Protein AF-A0A8T9B1Y1-F1 (afdb_monomer)

pLDDT: mean 93.99, std 5.54, range [53.16, 98.06]

Organism: NCBI:txid1316785

Secondary structure (DSSP, 8-state):
-HHHHHHHHHHHHHHHHHHHHHHTTHHHHHHHHHTTT-HHHHT-HHHHHHHHHHHHHHHHHHHHHHHHHHHHHHHHTT--EEEEEES-TTTTTGGGS-TTTEEEEEEE---GGGHHHHHHHHHHTT-TTT-

Structure (mmCIF, N/CA/C/O backbone):
data_AF-A0A8T9B1Y1-F1
#
_entry.id   AF-A0A8T9B1Y1-F1
#
loop_
_atom_site.group_PDB
_atom_site.id
_atom_site.type_symbol
_atom_site.label_atom_id
_atom_site.label_alt_id
_atom_site.label_comp_id
_atom_site.label_asym_id
_atom_site.label_entity_id
_atom_site.label_seq_id
_atom_site.pdbx_PDB_ins_code
_atom_site.Cartn_x
_atom_site.Cartn_y
_atom_site.Cartn_z
_atom_site.occupancy
_atom_site.B_iso_or_equiv
_atom_site.auth_seq_id
_atom_site.auth_comp_id
_atom_site.auth_asym_id
_atom_site.auth_atom_id
_atom_site.pdbx_PDB_model_num
ATOM 1 N N . MET A 1 1 ? 9.136 -27.706 -24.017 1.00 53.16 1 MET A N 1
ATOM 2 C CA . MET A 1 1 ? 10.417 -27.295 -23.388 1.00 53.16 1 MET A CA 1
ATOM 3 C C . MET A 1 1 ? 10.540 -25.773 -23.316 1.00 53.16 1 MET A C 1
ATOM 5 O O . MET A 1 1 ? 10.769 -25.271 -22.226 1.00 53.16 1 MET A O 1
ATOM 9 N N . PHE A 1 2 ? 10.294 -25.047 -24.416 1.00 62.12 2 PHE A N 1
ATOM 10 C CA . PHE A 1 2 ? 10.312 -23.574 -24.449 1.00 62.12 2 PHE A CA 1
ATOM 11 C C . PHE A 1 2 ? 9.334 -22.890 -23.476 1.00 62.12 2 PHE A C 1
ATOM 13 O O . PHE A 1 2 ? 9.712 -21.897 -22.861 1.00 62.12 2 PHE A O 1
ATOM 20 N N . ASP A 1 3 ? 8.137 -23.446 -23.256 1.00 78.44 3 ASP A N 1
ATOM 21 C CA . ASP A 1 3 ? 7.158 -22.855 -22.327 1.00 78.44 3 ASP A CA 1
ATOM 22 C C . ASP A 1 3 ? 7.636 -22.845 -20.876 1.00 78.44 3 ASP A C 1
ATOM 24 O O . ASP A 1 3 ? 7.504 -21.839 -20.192 1.00 78.44 3 ASP A O 1
ATOM 28 N N . LYS A 1 4 ? 8.284 -23.926 -20.424 1.00 86.00 4 LYS A N 1
ATOM 29 C CA . LYS A 1 4 ? 8.824 -24.013 -19.060 1.00 86.00 4 LYS A CA 1
ATOM 30 C C . LYS A 1 4 ? 9.990 -23.045 -18.857 1.00 86.00 4 LYS A C 1
ATOM 32 O O . LYS A 1 4 ? 10.096 -22.418 -17.812 1.00 86.00 4 LYS A O 1
ATOM 37 N N . THR A 1 5 ? 10.858 -22.897 -19.857 1.00 87.69 5 THR A N 1
ATOM 38 C CA . THR A 1 5 ? 11.955 -21.921 -19.805 1.00 87.69 5 THR A CA 1
ATOM 39 C C . THR A 1 5 ? 11.419 -20.490 -19.788 1.00 87.69 5 THR A C 1
ATOM 41 O O . THR A 1 5 ? 11.899 -19.675 -19.007 1.00 87.69 5 THR A O 1
ATOM 44 N N . ARG A 1 6 ? 10.399 -20.182 -20.599 1.00 87.19 6 ARG A N 1
ATOM 45 C CA . ARG A 1 6 ? 9.741 -18.868 -20.616 1.00 87.19 6 ARG A CA 1
ATOM 46 C C . ARG A 1 6 ? 9.047 -18.557 -19.292 1.00 87.19 6 ARG A C 1
ATOM 48 O O . ARG A 1 6 ? 9.151 -17.431 -18.815 1.00 87.19 6 ARG A O 1
ATOM 55 N N . ASP A 1 7 ? 8.378 -19.539 -18.704 1.00 90.38 7 ASP A N 1
ATOM 56 C CA . ASP A 1 7 ? 7.715 -19.427 -17.406 1.00 90.38 7 ASP A CA 1
ATOM 57 C C . ASP A 1 7 ? 8.724 -19.113 -16.289 1.00 90.38 7 ASP A C 1
ATOM 59 O O . ASP A 1 7 ? 8.606 -18.098 -15.602 1.00 90.38 7 ASP A O 1
ATOM 63 N N . ILE A 1 8 ? 9.813 -19.889 -16.214 1.00 89.62 8 ILE A N 1
ATOM 64 C CA . ILE A 1 8 ? 10.918 -19.649 -15.272 1.00 89.62 8 ILE A CA 1
ATOM 65 C C . ILE A 1 8 ? 11.507 -18.247 -15.460 1.00 89.62 8 ILE A C 1
ATOM 67 O O . ILE A 1 8 ? 11.657 -17.505 -14.491 1.00 89.62 8 ILE A O 1
ATOM 71 N N . LEU A 1 9 ? 11.825 -17.856 -16.698 1.00 92.56 9 LEU A N 1
ATOM 72 C CA . LEU A 1 9 ? 12.374 -16.527 -16.978 1.00 92.56 9 LEU A CA 1
ATOM 73 C C . LEU A 1 9 ? 11.399 -15.415 -16.578 1.00 92.56 9 LEU A C 1
ATOM 75 O O . LEU A 1 9 ? 11.825 -14.416 -16.009 1.00 92.56 9 LEU A O 1
ATOM 79 N N . THR A 1 10 ? 10.099 -15.596 -16.814 1.00 90.69 10 THR A N 1
ATOM 80 C CA . THR A 1 10 ? 9.068 -14.622 -16.422 1.00 90.69 10 THR A CA 1
ATOM 81 C C . THR A 1 10 ? 9.049 -14.433 -14.907 1.00 90.69 10 THR A C 1
ATOM 83 O O . THR A 1 10 ? 9.136 -13.302 -14.427 1.00 90.69 10 THR A O 1
ATOM 86 N N . HIS A 1 11 ? 9.032 -15.530 -14.150 1.00 91.12 11 HIS A N 1
ATOM 87 C CA . HIS A 1 11 ? 9.006 -15.497 -12.689 1.00 91.12 11 HIS A CA 1
ATOM 88 C C . HIS A 1 11 ? 10.306 -14.991 -12.048 1.00 91.12 11 HIS A C 1
ATOM 90 O O . HIS A 1 11 ? 10.269 -14.491 -10.925 1.00 91.12 11 HIS A O 1
ATOM 96 N N . LEU A 1 12 ? 11.438 -15.058 -12.754 1.00 92.19 12 LEU A N 1
ATOM 97 C CA . LEU A 1 12 ? 12.705 -14.471 -12.307 1.00 92.19 12 LEU A CA 1
ATOM 98 C C . LEU A 1 12 ? 12.825 -12.982 -12.660 1.00 92.19 12 LEU A C 1
ATOM 100 O O . LEU A 1 12 ? 13.304 -12.191 -11.850 1.00 92.19 12 LEU A O 1
ATOM 104 N N . ILE A 1 13 ? 12.391 -12.583 -13.858 1.00 94.00 13 ILE A N 1
ATOM 105 C CA . ILE A 1 13 ? 12.561 -11.215 -14.366 1.00 94.00 13 ILE A CA 1
ATOM 106 C C . ILE A 1 13 ? 11.513 -10.266 -13.776 1.00 94.00 13 ILE A C 1
ATOM 108 O O . ILE A 1 13 ? 11.839 -9.127 -13.440 1.00 94.00 13 ILE A O 1
ATOM 112 N N . GLN A 1 14 ? 10.262 -10.707 -13.620 1.00 92.06 14 GLN A N 1
ATOM 113 C CA . GLN A 1 14 ? 9.172 -9.838 -13.171 1.00 92.06 14 GLN A CA 1
ATOM 114 C C . GLN A 1 14 ? 9.427 -9.194 -11.793 1.00 92.06 14 GLN A C 1
ATOM 116 O O . GLN A 1 14 ? 9.226 -7.981 -11.685 1.00 92.06 14 GLN A O 1
ATOM 121 N N . PRO A 1 15 ? 9.917 -9.911 -10.760 1.00 94.06 15 PRO A N 1
ATOM 122 C CA . PRO A 1 15 ? 10.271 -9.283 -9.487 1.00 94.06 15 PRO A CA 1
ATOM 123 C C . PRO A 1 15 ? 11.369 -8.225 -9.636 1.00 94.06 15 PRO A C 1
ATOM 125 O O . PRO A 1 15 ? 11.274 -7.157 -9.040 1.00 94.06 15 PRO A O 1
ATOM 128 N N . ILE A 1 16 ? 12.380 -8.478 -10.473 1.00 94.75 16 ILE A N 1
ATOM 129 C CA . ILE A 1 16 ? 13.482 -7.532 -10.712 1.00 94.75 16 ILE A CA 1
ATOM 130 C C . ILE A 1 16 ? 12.953 -6.255 -11.370 1.00 94.75 16 ILE A C 1
ATOM 132 O O . ILE A 1 16 ? 13.263 -5.152 -10.919 1.00 94.75 16 ILE A O 1
ATOM 136 N N . LEU A 1 17 ? 12.108 -6.392 -12.395 1.00 94.50 17 LEU A N 1
ATOM 137 C CA . LEU A 1 17 ? 11.465 -5.252 -13.050 1.00 94.50 17 LEU A CA 1
ATOM 138 C C . LEU A 1 17 ? 10.574 -4.468 -12.084 1.00 94.50 17 LEU A C 1
ATOM 140 O O . LEU A 1 17 ? 10.558 -3.241 -12.129 1.00 94.50 17 LEU A O 1
ATOM 144 N N . PHE A 1 18 ? 9.867 -5.156 -11.187 1.00 94.25 18 PHE A N 1
ATOM 145 C CA . PHE A 1 18 ? 9.038 -4.514 -10.173 1.00 94.25 18 PHE A CA 1
ATOM 146 C C . PHE A 1 18 ? 9.872 -3.699 -9.175 1.00 94.25 18 PHE A C 1
ATOM 148 O O . PHE A 1 18 ? 9.531 -2.555 -8.881 1.00 94.25 18 PHE A O 1
ATOM 155 N N . ILE A 1 19 ? 11.002 -4.242 -8.710 1.00 95.06 19 ILE A N 1
ATOM 156 C CA . ILE A 1 19 ? 11.938 -3.506 -7.848 1.00 95.06 19 ILE A CA 1
ATOM 157 C C . ILE A 1 19 ? 12.536 -2.305 -8.585 1.00 95.06 19 ILE A C 1
ATOM 159 O O . ILE A 1 19 ? 12.622 -1.226 -8.002 1.00 95.06 19 ILE A O 1
ATOM 163 N N . TYR A 1 20 ? 12.895 -2.450 -9.864 1.00 96.12 20 TYR A N 1
ATOM 164 C CA . TYR A 1 20 ? 13.379 -1.329 -10.673 1.00 96.12 20 TYR A CA 1
ATOM 165 C C . TYR A 1 20 ? 12.316 -0.232 -10.825 1.00 96.12 20 TYR A C 1
ATOM 167 O O . TYR A 1 20 ? 12.613 0.949 -10.651 1.00 96.12 20 TYR A O 1
ATOM 175 N N . LEU A 1 21 ? 11.063 -0.618 -11.081 1.00 95.38 21 LEU A N 1
ATOM 176 C CA . LEU A 1 21 ? 9.940 0.311 -11.163 1.00 95.38 21 LEU A CA 1
ATOM 177 C C . LEU A 1 21 ? 9.694 1.029 -9.832 1.00 95.38 21 LEU A C 1
ATOM 179 O O . LEU A 1 21 ? 9.436 2.225 -9.830 1.00 95.38 21 LEU A O 1
ATOM 183 N N . ALA A 1 22 ? 9.792 0.342 -8.694 1.00 96.81 22 ALA A N 1
ATOM 184 C CA . ALA A 1 22 ? 9.717 1.007 -7.398 1.00 96.81 22 ALA A CA 1
ATOM 185 C C . ALA A 1 22 ? 10.894 1.984 -7.219 1.00 96.81 22 ALA A C 1
ATOM 187 O O . ALA A 1 22 ? 10.699 3.142 -6.841 1.00 96.81 22 ALA A O 1
ATOM 188 N N . ALA A 1 23 ? 12.118 1.550 -7.540 1.00 97.19 23 ALA A N 1
ATOM 189 C CA . ALA A 1 23 ? 13.335 2.350 -7.407 1.00 97.19 23 ALA A CA 1
ATOM 190 C C . ALA A 1 23 ? 13.327 3.605 -8.293 1.00 97.19 23 ALA A C 1
ATOM 192 O O . ALA A 1 23 ? 13.866 4.636 -7.889 1.00 97.19 23 ALA A O 1
ATOM 193 N N . SER A 1 24 ? 12.651 3.583 -9.447 1.00 96.81 24 SER A N 1
ATOM 194 C CA . SER A 1 24 ? 12.535 4.759 -10.319 1.00 96.81 24 SER A CA 1
ATOM 195 C C . SER A 1 24 ? 11.796 5.937 -9.667 1.00 96.81 24 SER A C 1
ATOM 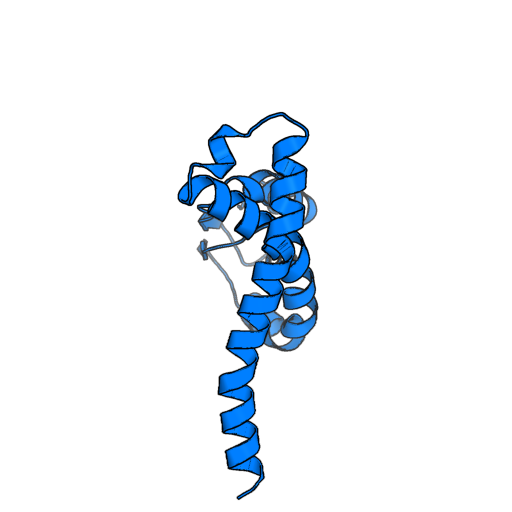197 O O . SER A 1 24 ? 11.865 7.053 -10.178 1.00 96.81 24 SER A O 1
ATOM 199 N N . TYR A 1 25 ? 11.115 5.732 -8.532 1.00 97.12 25 TYR A N 1
ATOM 200 C CA . TYR A 1 25 ? 10.470 6.804 -7.765 1.00 97.12 25 TYR A CA 1
ATOM 201 C C . TYR A 1 25 ? 11.418 7.516 -6.790 1.00 97.12 25 TYR A C 1
ATOM 203 O O . TYR A 1 25 ? 11.091 8.629 -6.369 1.00 97.12 25 TYR A O 1
ATOM 211 N N . ILE A 1 26 ? 12.596 6.953 -6.486 1.00 96.69 26 ILE A N 1
ATOM 212 C CA . ILE A 1 26 ? 13.596 7.541 -5.573 1.00 96.69 26 ILE A CA 1
ATOM 213 C C . ILE A 1 26 ? 13.949 8.991 -5.954 1.00 96.69 26 ILE A C 1
ATOM 215 O O . ILE A 1 26 ? 13.845 9.852 -5.077 1.00 96.69 26 ILE A O 1
ATOM 219 N N . PRO A 1 27 ? 14.282 9.330 -7.221 1.00 95.62 27 PRO A N 1
ATOM 220 C CA . PRO A 1 27 ? 14.620 10.709 -7.584 1.00 95.62 27 PRO A CA 1
ATOM 221 C C . PRO A 1 27 ? 13.477 11.689 -7.306 1.00 95.62 27 PRO A C 1
ATOM 223 O O . PRO A 1 27 ? 13.692 12.772 -6.768 1.00 95.62 27 PRO A O 1
ATOM 226 N N . SER A 1 28 ? 12.240 11.291 -7.616 1.00 94.38 28 SER A N 1
ATOM 227 C CA . SER A 1 28 ? 11.065 12.133 -7.378 1.00 94.38 28 SER A CA 1
ATOM 228 C C . SER A 1 28 ? 10.765 12.325 -5.886 1.00 94.38 28 SER A C 1
ATOM 230 O O . SER A 1 28 ? 10.309 13.398 -5.494 1.00 94.38 28 SER A O 1
ATOM 232 N N . THR A 1 29 ? 11.058 11.323 -5.051 1.00 95.12 29 THR A N 1
ATOM 233 C CA . THR A 1 29 ? 10.982 11.436 -3.588 1.00 95.12 29 THR A CA 1
ATOM 234 C C . THR A 1 29 ? 12.043 12.395 -3.057 1.00 95.12 29 THR A C 1
ATOM 236 O O . THR A 1 29 ? 11.732 13.235 -2.221 1.00 95.12 29 THR A O 1
ATOM 239 N N . ILE A 1 30 ? 13.276 12.329 -3.571 1.00 94.75 30 ILE A N 1
ATOM 240 C CA . ILE A 1 30 ? 14.339 13.269 -3.191 1.00 94.75 30 ILE A CA 1
ATOM 241 C C . ILE A 1 30 ? 13.907 14.703 -3.518 1.00 94.75 30 ILE A C 1
ATOM 243 O O . ILE A 1 30 ? 13.931 15.551 -2.634 1.00 94.75 30 ILE A O 1
ATOM 247 N N . ILE A 1 31 ? 13.428 14.965 -4.741 1.00 93.88 31 ILE A N 1
ATOM 248 C CA . ILE A 1 31 ? 12.952 16.299 -5.155 1.00 93.88 31 ILE A CA 1
ATOM 249 C C . ILE A 1 31 ? 11.830 16.807 -4.236 1.00 93.88 31 ILE A C 1
ATOM 251 O O . ILE A 1 31 ? 11.858 17.967 -3.823 1.00 93.88 31 ILE A O 1
ATOM 255 N N . LEU A 1 32 ? 10.872 15.943 -3.877 1.00 91.12 32 LEU A N 1
ATOM 256 C CA . LEU A 1 32 ? 9.789 16.284 -2.949 1.00 91.12 32 LEU A CA 1
ATOM 257 C C . LEU A 1 32 ? 10.322 16.754 -1.587 1.00 91.12 32 LEU A C 1
ATOM 259 O O . LEU A 1 32 ? 9.778 17.700 -1.029 1.00 91.12 32 LEU A O 1
ATOM 263 N N . LEU A 1 33 ? 11.377 16.121 -1.071 1.00 91.81 33 LEU A N 1
ATOM 264 C CA . LEU A 1 33 ? 11.973 16.444 0.230 1.00 91.81 33 LEU A CA 1
ATOM 265 C C . LEU A 1 33 ? 12.847 17.707 0.204 1.00 91.81 33 LEU A C 1
ATOM 267 O O . LEU A 1 33 ? 13.005 18.360 1.238 1.00 91.81 33 LEU A O 1
ATOM 271 N N . LEU A 1 34 ? 13.378 18.087 -0.965 1.00 91.06 34 LEU A N 1
ATOM 272 C CA . LEU A 1 34 ? 14.153 19.322 -1.131 1.00 91.06 34 LEU A CA 1
ATOM 273 C C . LEU A 1 34 ? 13.275 20.579 -1.017 1.00 91.06 34 LEU A C 1
ATOM 275 O O . LEU A 1 34 ? 13.705 21.564 -0.424 1.00 91.06 34 LEU A O 1
ATOM 279 N N . SER A 1 35 ? 12.045 20.551 -1.546 1.00 81.88 35 SER A N 1
ATOM 280 C CA . SER A 1 35 ? 11.150 21.722 -1.578 1.00 81.88 35 SER A CA 1
ATOM 281 C C . SER A 1 35 ? 10.786 22.293 -0.192 1.00 81.88 35 SER A C 1
ATOM 283 O O . SER A 1 35 ? 10.844 23.513 -0.048 1.00 81.88 35 SER A O 1
ATOM 285 N N . PRO A 1 36 ? 10.450 21.481 0.832 1.00 87.38 36 PRO A N 1
ATOM 286 C CA . PRO A 1 36 ? 10.220 21.958 2.197 1.00 87.38 36 PRO A CA 1
ATOM 287 C C . PRO A 1 36 ? 11.497 22.003 3.059 1.00 87.38 36 PRO A C 1
ATOM 289 O O . PRO A 1 36 ? 11.392 22.174 4.271 1.00 87.38 36 PRO A O 1
ATOM 292 N N . LEU A 1 37 ? 12.688 21.797 2.474 1.00 86.00 37 LEU A N 1
ATOM 293 C CA . LEU A 1 37 ? 13.969 21.644 3.182 1.00 86.00 37 LEU A CA 1
ATOM 294 C C . LEU A 1 37 ? 13.963 20.550 4.2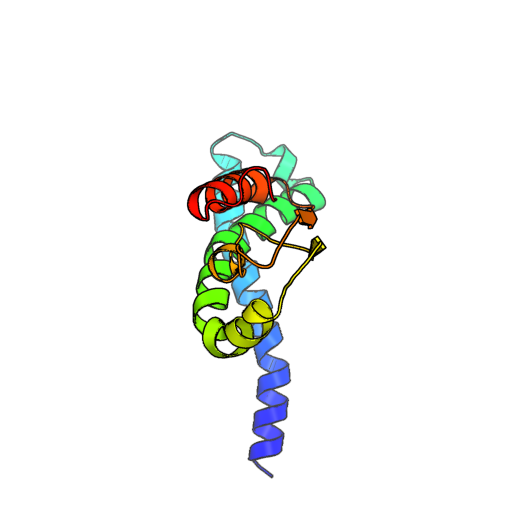73 1.00 86.00 37 LEU A C 1
ATOM 296 O O . LEU A 1 37 ? 14.673 20.646 5.274 1.00 86.00 37 LEU A O 1
ATOM 300 N N . GLN A 1 38 ? 13.224 19.456 4.069 1.00 88.56 38 GLN A N 1
ATOM 301 C CA . GLN A 1 38 ? 13.188 18.307 4.990 1.00 88.56 38 GLN A CA 1
ATOM 302 C C . GLN A 1 38 ? 14.400 17.378 4.792 1.00 88.56 38 GLN A C 1
ATOM 304 O O . GLN A 1 38 ? 14.282 16.157 4.670 1.00 88.56 38 GLN A O 1
ATOM 309 N N . LEU A 1 39 ? 15.599 17.962 4.729 1.00 89.12 39 LEU A N 1
ATOM 310 C CA . LEU A 1 39 ? 16.837 17.256 4.382 1.00 89.12 39 LEU A CA 1
ATOM 311 C C . LEU A 1 39 ? 17.223 16.200 5.419 1.00 89.12 39 LEU A C 1
ATOM 313 O O . LEU A 1 39 ? 17.837 15.196 5.077 1.00 89.12 39 LEU A O 1
ATOM 317 N N . ASN A 1 40 ? 16.820 16.385 6.676 1.00 90.94 40 ASN A N 1
ATOM 318 C CA . ASN A 1 40 ? 17.032 15.415 7.748 1.00 90.94 40 ASN A CA 1
ATOM 319 C C . ASN A 1 40 ? 16.394 14.046 7.444 1.00 90.94 40 ASN A C 1
ATOM 321 O O . ASN A 1 40 ? 16.918 13.024 7.881 1.00 90.94 40 ASN A O 1
ATOM 325 N N . ILE A 1 41 ? 15.303 14.006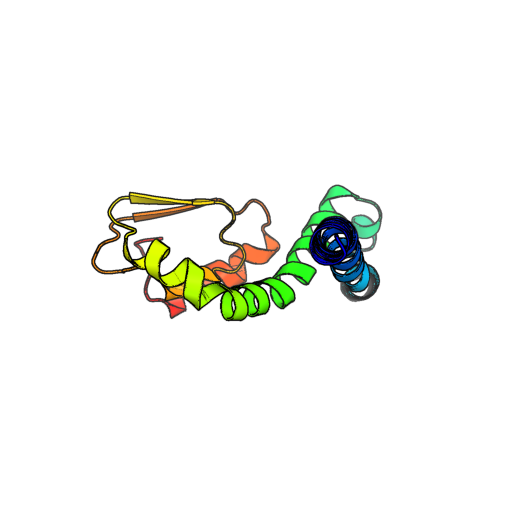 6.670 1.00 91.75 41 ILE A N 1
ATOM 326 C CA . ILE A 1 41 ? 14.625 12.759 6.291 1.00 91.75 41 ILE A CA 1
ATOM 327 C C . ILE A 1 41 ? 15.478 11.929 5.328 1.00 91.75 41 ILE A C 1
ATOM 329 O O . ILE A 1 41 ? 15.471 10.705 5.423 1.00 91.75 41 ILE A O 1
ATOM 333 N N . LEU A 1 42 ? 16.274 12.569 4.462 1.00 92.00 42 LEU A N 1
ATOM 334 C CA . LEU A 1 42 ? 17.191 11.872 3.548 1.00 92.00 42 LEU A CA 1
ATOM 335 C C . LEU A 1 42 ? 18.236 11.034 4.302 1.00 92.00 42 LEU A C 1
ATOM 337 O O . LEU A 1 42 ? 18.727 10.041 3.773 1.00 92.00 42 LEU A O 1
ATOM 341 N N . PHE A 1 43 ? 18.542 11.409 5.546 1.00 94.06 43 PHE A N 1
ATOM 342 C CA . PHE A 1 43 ? 19.483 10.703 6.415 1.00 94.06 43 PHE A CA 1
ATOM 343 C C . PHE A 1 43 ? 18.804 9.705 7.365 1.00 94.06 43 PHE A C 1
ATOM 345 O O . PHE A 1 43 ? 19.484 9.054 8.155 1.00 94.06 43 PHE A O 1
ATOM 352 N N . SER A 1 44 ? 17.477 9.553 7.288 1.00 95.88 44 SER A N 1
ATOM 353 C CA . SER A 1 44 ? 16.712 8.545 8.025 1.00 95.88 44 SER A CA 1
ATOM 354 C C . SER A 1 44 ? 16.216 7.466 7.059 1.00 95.88 44 SER A C 1
ATOM 356 O O . SER A 1 44 ? 15.209 7.674 6.378 1.00 95.88 44 SER A O 1
ATOM 358 N N . PRO A 1 45 ? 16.868 6.286 7.002 1.00 95.00 45 PRO A N 1
ATOM 359 C CA . PRO A 1 45 ? 16.470 5.217 6.087 1.00 95.00 45 PRO A CA 1
ATOM 360 C C . PRO A 1 45 ? 15.002 4.813 6.242 1.00 95.00 45 PRO A C 1
ATOM 362 O O . PRO A 1 45 ? 14.315 4.572 5.253 1.00 95.00 45 PRO A O 1
ATOM 365 N N . THR A 1 46 ? 14.501 4.775 7.480 1.00 95.00 46 THR A N 1
ATOM 366 C CA . THR A 1 46 ? 13.111 4.409 7.769 1.00 95.00 46 THR A CA 1
ATOM 367 C C . THR A 1 46 ? 12.134 5.459 7.253 1.00 95.00 46 THR A C 1
ATOM 369 O O . THR A 1 46 ? 11.218 5.104 6.516 1.00 95.00 46 THR A O 1
ATOM 372 N N . ALA A 1 47 ? 12.348 6.737 7.580 1.00 94.44 47 ALA A N 1
ATOM 373 C CA . ALA A 1 47 ? 11.432 7.804 7.178 1.00 94.44 47 ALA A CA 1
ATOM 374 C C . ALA A 1 47 ? 11.463 8.032 5.660 1.00 94.44 47 ALA A C 1
ATOM 376 O O . ALA A 1 47 ? 10.417 8.160 5.028 1.00 94.44 47 ALA A O 1
ATOM 377 N N . PHE A 1 48 ? 12.652 7.995 5.048 1.00 96.38 48 PHE A N 1
ATOM 378 C CA . PHE A 1 48 ? 12.777 8.061 3.595 1.00 96.38 48 PHE A CA 1
ATOM 379 C C . PHE A 1 48 ? 12.032 6.907 2.914 1.00 96.38 48 PHE A C 1
ATOM 381 O O . PHE A 1 48 ? 11.291 7.128 1.954 1.00 96.38 48 PHE A O 1
ATOM 388 N N . LYS A 1 49 ? 12.197 5.679 3.425 1.00 95.81 49 LYS A N 1
ATOM 389 C CA . LYS A 1 49 ? 11.512 4.492 2.903 1.00 95.81 49 LYS A CA 1
ATOM 390 C C . LYS A 1 49 ? 9.996 4.639 2.985 1.00 95.81 49 LYS A C 1
ATOM 392 O O . LYS A 1 49 ? 9.337 4.288 2.017 1.00 95.81 49 LYS A O 1
ATOM 397 N N . GLU A 1 50 ? 9.443 5.134 4.090 1.00 95.44 50 GLU A N 1
ATOM 398 C CA . GLU A 1 50 ? 7.990 5.319 4.236 1.00 95.44 50 GLU A CA 1
ATOM 399 C C . GLU A 1 50 ? 7.429 6.278 3.181 1.00 95.44 50 GLU A C 1
ATOM 401 O O . GLU A 1 50 ? 6.500 5.911 2.460 1.00 95.44 50 GLU A O 1
ATOM 406 N N . ILE A 1 51 ? 8.057 7.439 2.993 1.00 95.94 51 ILE A N 1
ATOM 407 C CA . ILE A 1 51 ? 7.605 8.427 2.003 1.00 95.94 51 ILE A CA 1
ATOM 408 C C . ILE A 1 51 ? 7.770 7.886 0.579 1.00 95.94 51 ILE A C 1
ATOM 410 O O . ILE A 1 51 ? 6.867 8.008 -0.252 1.00 95.94 51 ILE A O 1
ATOM 414 N N . TRP A 1 52 ? 8.914 7.264 0.278 1.00 97.38 52 TRP A N 1
ATOM 415 C CA . TRP A 1 52 ? 9.154 6.647 -1.027 1.00 97.38 52 TRP A CA 1
ATOM 416 C C . TRP A 1 52 ? 8.134 5.544 -1.326 1.00 97.38 52 TRP A C 1
ATOM 418 O O . TRP A 1 52 ? 7.569 5.515 -2.422 1.00 97.38 52 TRP A O 1
ATOM 428 N N . PHE A 1 53 ? 7.860 4.683 -0.345 1.00 96.38 53 PHE A N 1
ATOM 429 C CA . PHE A 1 53 ? 6.878 3.611 -0.449 1.00 96.38 53 PHE A CA 1
ATOM 430 C C . PHE A 1 53 ? 5.485 4.177 -0.716 1.00 96.38 53 PHE A C 1
ATOM 432 O O . PHE A 1 53 ? 4.840 3.768 -1.681 1.00 96.38 53 PHE A O 1
ATOM 439 N N . ALA A 1 54 ? 5.052 5.165 0.070 1.00 95.94 54 ALA A N 1
ATOM 440 C CA . ALA A 1 54 ? 3.744 5.779 -0.111 1.00 95.94 54 ALA A CA 1
ATOM 441 C C . ALA A 1 54 ? 3.604 6.440 -1.483 1.00 95.94 54 ALA A C 1
ATOM 443 O O . ALA A 1 54 ? 2.585 6.284 -2.160 1.00 95.94 54 ALA A O 1
ATOM 444 N N . ARG A 1 55 ? 4.656 7.129 -1.937 1.00 95.06 55 ARG A N 1
ATOM 445 C CA . ARG A 1 55 ? 4.691 7.770 -3.250 1.00 95.06 55 ARG A CA 1
ATOM 446 C C . ARG A 1 55 ? 4.565 6.757 -4.381 1.00 95.06 55 ARG A C 1
ATOM 448 O O . ARG A 1 55 ? 3.717 6.943 -5.251 1.00 95.06 55 ARG A O 1
ATOM 455 N N . PHE A 1 56 ? 5.362 5.691 -4.360 1.00 97.12 56 PHE A N 1
ATOM 456 C CA . PHE A 1 56 ? 5.266 4.617 -5.347 1.00 97.12 56 PHE A CA 1
ATOM 457 C C . PHE A 1 56 ? 3.853 4.012 -5.381 1.00 97.12 56 PHE A C 1
ATOM 459 O O . PHE A 1 56 ? 3.224 3.957 -6.442 1.00 97.12 56 PHE A O 1
ATOM 466 N N . TRP A 1 57 ? 3.313 3.630 -4.221 1.00 96.25 57 TRP A N 1
ATOM 467 C CA . TRP A 1 57 ? 2.002 2.984 -4.135 1.00 96.25 57 TRP A CA 1
ATOM 468 C C . TRP A 1 57 ? 0.831 3.907 -4.467 1.00 96.25 57 TRP A C 1
ATOM 470 O O . TRP A 1 57 ? -0.153 3.429 -5.020 1.00 96.25 57 TRP A O 1
ATOM 480 N N . SER A 1 58 ? 0.947 5.220 -4.255 1.00 93.25 58 SER A N 1
ATOM 481 C CA . SER A 1 58 ? -0.088 6.180 -4.678 1.00 93.25 58 SER A CA 1
ATOM 482 C C . SER A 1 58 ? -0.326 6.208 -6.194 1.00 93.25 58 SER A C 1
ATOM 484 O O . SER A 1 58 ? -1.408 6.587 -6.640 1.00 93.25 58 SER A O 1
ATOM 486 N N . VAL A 1 59 ? 0.665 5.786 -6.989 1.00 92.38 59 VAL A N 1
ATOM 487 C CA . VAL A 1 59 ? 0.555 5.685 -8.450 1.00 92.38 59 VAL A CA 1
ATOM 488 C C . VAL A 1 59 ? 0.320 4.238 -8.878 1.00 92.38 59 VAL A C 1
ATOM 490 O O . VAL A 1 59 ? -0.550 3.964 -9.707 1.00 92.38 59 VAL A O 1
ATOM 493 N N . TYR A 1 60 ? 1.079 3.297 -8.312 1.00 94.75 60 TYR A N 1
ATOM 494 C CA . TYR A 1 60 ? 0.996 1.893 -8.702 1.00 94.75 60 TYR A CA 1
ATOM 495 C C . TYR A 1 60 ? -0.283 1.207 -8.201 1.00 94.75 60 TYR A C 1
ATOM 497 O O . TYR A 1 60 ? -0.880 0.434 -8.946 1.00 94.75 60 TYR A O 1
ATOM 505 N N . GLY A 1 61 ? -0.743 1.518 -6.985 1.00 94.06 61 GLY A N 1
ATOM 506 C CA . GLY A 1 61 ? -1.918 0.917 -6.343 1.00 94.06 61 GLY A CA 1
ATOM 507 C C . GLY A 1 61 ? -3.189 0.986 -7.198 1.00 94.06 61 GLY A C 1
ATOM 508 O O . GLY A 1 61 ? -3.750 -0.065 -7.511 1.00 94.06 61 GLY A O 1
ATOM 509 N N . PRO A 1 62 ? -3.616 2.170 -7.677 1.00 94.00 62 PRO A N 1
ATOM 510 C CA . PRO A 1 62 ? -4.781 2.287 -8.558 1.00 94.00 62 PRO A CA 1
ATOM 511 C C . PRO A 1 62 ? -4.643 1.512 -9.878 1.00 94.00 62 PRO A C 1
ATOM 513 O O . PRO A 1 62 ? -5.605 0.913 -10.364 1.00 94.00 62 PRO A O 1
ATOM 516 N N . SER A 1 63 ? -3.440 1.488 -10.462 1.00 93.44 63 SER A N 1
ATOM 517 C CA . SER A 1 63 ? -3.166 0.716 -11.682 1.00 93.44 63 SER A CA 1
ATOM 518 C C . SER A 1 63 ? -3.271 -0.789 -11.420 1.00 93.44 63 SER A C 1
ATOM 520 O O . SER A 1 63 ? -3.930 -1.514 -12.169 1.00 93.44 63 SER A O 1
ATOM 522 N N . LEU A 1 64 ? -2.685 -1.258 -10.314 1.00 93.44 64 LEU A N 1
ATOM 523 C CA . LEU A 1 64 ? -2.779 -2.643 -9.865 1.00 93.44 64 LEU A CA 1
ATOM 524 C C . LEU A 1 64 ? -4.239 -3.044 -9.650 1.00 93.44 64 LEU A C 1
ATOM 526 O O . LEU A 1 64 ? -4.670 -4.070 -10.180 1.00 93.44 64 LEU A O 1
ATOM 530 N N . GLN A 1 65 ? -5.002 -2.221 -8.928 1.00 94.69 65 GLN A N 1
ATOM 531 C CA . GLN A 1 65 ? -6.418 -2.448 -8.673 1.00 94.69 65 GLN A CA 1
ATOM 532 C C . GLN A 1 65 ? -7.178 -2.620 -9.989 1.00 94.69 65 GLN A C 1
ATOM 534 O O . GLN A 1 65 ? -7.855 -3.629 -10.175 1.00 94.69 65 GLN A O 1
ATOM 539 N N . LYS A 1 66 ? -7.019 -1.698 -10.945 1.00 94.06 66 LYS A N 1
ATOM 540 C CA . LYS A 1 66 ? -7.686 -1.768 -12.252 1.00 94.06 66 LYS A CA 1
ATOM 541 C C . LYS A 1 66 ? -7.377 -3.071 -12.996 1.00 94.06 66 LYS A C 1
ATOM 543 O O . LYS A 1 66 ? -8.289 -3.707 -13.517 1.00 94.06 66 LYS A O 1
ATOM 548 N N . ASN A 1 67 ? -6.110 -3.480 -13.021 1.00 93.62 67 ASN A N 1
ATOM 549 C CA . ASN A 1 67 ? -5.667 -4.655 -13.778 1.00 93.62 67 ASN A CA 1
ATOM 550 C C . ASN A 1 67 ? -6.050 -5.988 -13.118 1.00 93.62 67 ASN A C 1
ATOM 552 O O . ASN A 1 67 ? -6.162 -7.001 -13.802 1.00 93.62 67 ASN A O 1
ATOM 556 N N . THR A 1 68 ? -6.257 -5.999 -11.800 1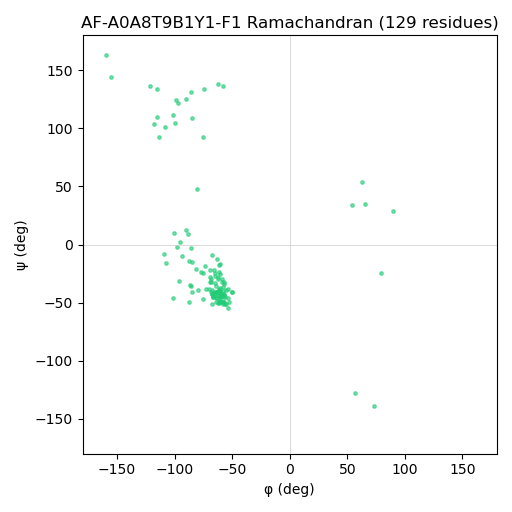.00 93.81 68 THR A N 1
ATOM 557 C CA . THR A 1 68 ? -6.540 -7.225 -11.028 1.00 93.81 68 THR A CA 1
ATOM 558 C C . THR A 1 68 ? -7.984 -7.317 -10.527 1.00 93.81 68 THR A C 1
ATOM 560 O O . THR A 1 68 ? -8.413 -8.382 -10.086 1.00 93.81 68 THR A O 1
ATOM 563 N N . SER A 1 69 ? -8.779 -6.251 -10.676 1.00 93.00 69 SER A N 1
ATOM 564 C CA . SER A 1 69 ? -10.195 -6.204 -10.285 1.00 93.00 69 SER A CA 1
ATOM 565 C C . SER A 1 69 ? -11.035 -7.379 -10.801 1.00 93.00 69 SER A C 1
ATOM 567 O O . SER A 1 69 ? -11.807 -7.899 -10.001 1.00 93.00 69 SER A O 1
ATOM 569 N N . PRO A 1 70 ? -10.897 -7.877 -12.049 1.00 94.50 70 PRO A N 1
ATOM 570 C CA . PRO A 1 70 ? -11.682 -9.031 -12.502 1.00 94.50 70 PRO A CA 1
ATOM 571 C C . PRO A 1 70 ? -11.483 -10.295 -11.653 1.00 94.50 70 PRO A C 1
ATOM 573 O O . PRO A 1 70 ? -12.420 -11.067 -11.473 1.00 94.50 70 PRO A O 1
ATOM 576 N N . ALA A 1 71 ? -10.280 -10.491 -11.105 1.00 94.94 71 ALA A N 1
ATOM 577 C CA . ALA A 1 71 ? -9.967 -11.626 -10.240 1.00 94.94 71 ALA A CA 1
ATOM 578 C C . ALA A 1 71 ? -10.332 -11.362 -8.769 1.00 94.94 71 ALA A C 1
ATOM 580 O O . ALA A 1 71 ? -10.771 -12.272 -8.069 1.00 94.94 71 ALA A O 1
ATOM 581 N N . ILE A 1 72 ? -10.160 -10.123 -8.297 1.00 94.75 72 ILE A N 1
ATOM 582 C CA . ILE A 1 72 ? -10.335 -9.762 -6.882 1.00 94.75 72 ILE A CA 1
ATOM 583 C C . ILE A 1 72 ? -11.789 -9.416 -6.533 1.00 94.75 72 ILE A C 1
ATOM 585 O O . ILE A 1 72 ? -12.256 -9.757 -5.447 1.00 94.75 72 ILE A O 1
ATOM 589 N N . ALA A 1 73 ? -12.543 -8.790 -7.440 1.00 95.69 73 ALA A N 1
ATOM 590 C CA . ALA A 1 73 ? -13.916 -8.356 -7.175 1.00 95.69 73 ALA A CA 1
ATOM 591 C C . ALA A 1 73 ? -14.855 -9.502 -6.739 1.00 95.69 73 ALA A C 1
ATOM 593 O O . ALA A 1 73 ? -15.578 -9.312 -5.757 1.00 95.69 73 ALA A O 1
ATOM 594 N N . PRO A 1 74 ? -14.824 -10.710 -7.350 1.00 96.44 74 PRO A N 1
ATOM 595 C CA . PRO A 1 74 ? -15.635 -11.835 -6.876 1.00 96.44 74 PRO A CA 1
ATOM 596 C C . PRO A 1 74 ? -15.283 -12.293 -5.454 1.00 96.44 74 PRO A C 1
ATOM 598 O O . PRO A 1 74 ? -16.140 -12.831 -4.753 1.00 96.44 74 PRO A O 1
ATOM 601 N N . LEU A 1 75 ? -14.035 -12.091 -5.016 1.00 95.56 75 LEU A N 1
ATOM 602 C CA . LEU A 1 75 ? -13.597 -12.417 -3.658 1.00 95.56 75 LEU A CA 1
ATOM 603 C C . LEU A 1 75 ? -14.115 -11.377 -2.662 1.00 95.56 75 LEU A C 1
ATOM 605 O O . LEU A 1 75 ? -14.705 -11.746 -1.646 1.00 95.56 75 LEU A O 1
ATOM 609 N N . LEU A 1 76 ? -13.969 -10.089 -2.984 1.00 95.38 76 LEU A N 1
ATOM 610 C CA . LEU A 1 76 ? -14.438 -8.994 -2.129 1.00 95.38 76 LEU A CA 1
ATOM 611 C C . LEU A 1 76 ? -15.965 -8.980 -1.976 1.00 95.38 76 LEU A C 1
ATOM 613 O O . LEU A 1 76 ? -16.460 -8.717 -0.885 1.00 95.38 76 LEU A O 1
ATOM 617 N N . ALA A 1 77 ? -16.722 -9.388 -2.999 1.00 94.81 77 ALA A N 1
ATOM 618 C CA . ALA A 1 77 ? -18.184 -9.503 -2.929 1.00 94.81 77 ALA A CA 1
ATOM 619 C C . ALA A 1 77 ? -18.696 -10.501 -1.862 1.00 94.81 77 ALA A C 1
ATOM 621 O O . ALA A 1 77 ? -19.877 -10.493 -1.500 1.00 94.81 77 ALA A O 1
ATOM 622 N N . ARG A 1 78 ? -17.825 -11.388 -1.362 1.00 95.62 78 ARG A N 1
ATOM 623 C CA . ARG A 1 78 ? -18.155 -12.394 -0.337 1.00 95.62 78 ARG A CA 1
ATOM 624 C C . ARG A 1 78 ? -17.866 -11.924 1.088 1.00 95.62 78 ARG A C 1
ATOM 626 O O . ARG A 1 78 ? -18.263 -12.609 2.034 1.00 95.62 78 ARG A O 1
ATOM 633 N N . VAL A 1 79 ? -17.182 -10.792 1.243 1.00 95.69 79 VAL A N 1
ATOM 634 C CA . VAL A 1 79 ? -16.855 -10.192 2.540 1.00 95.69 79 VAL A CA 1
ATOM 635 C C . VAL A 1 79 ? -18.148 -9.823 3.276 1.00 95.69 79 VAL A C 1
ATOM 637 O O . VAL A 1 79 ? -19.103 -9.350 2.668 1.00 95.69 79 VAL A O 1
ATOM 640 N N . HIS A 1 80 ? -18.211 -10.088 4.579 1.00 96.88 80 HIS A N 1
ATOM 641 C CA . HIS A 1 80 ? -19.362 -9.762 5.423 1.00 96.88 80 HIS A CA 1
ATOM 642 C C . HIS A 1 80 ? -18.962 -9.719 6.905 1.00 96.88 80 HIS A C 1
ATOM 644 O O . HIS A 1 80 ? 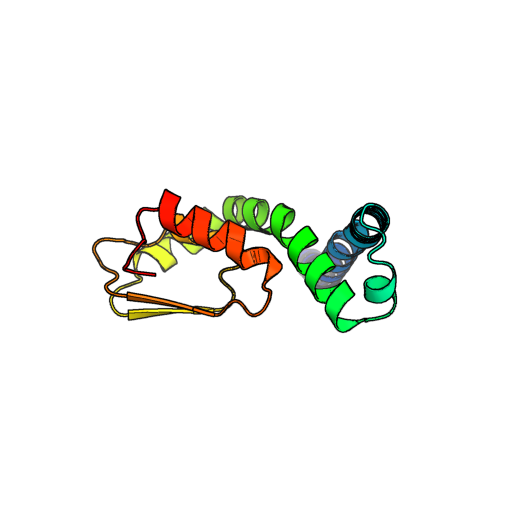-17.923 -10.255 7.286 1.00 96.88 80 HIS A O 1
ATOM 650 N N . GLY A 1 81 ? -19.803 -9.112 7.743 1.00 97.31 81 GLY A N 1
ATOM 651 C CA . GLY A 1 81 ? -19.588 -8.990 9.182 1.00 97.31 81 GLY A CA 1
ATOM 652 C C . GLY A 1 81 ? -18.503 -7.973 9.537 1.00 97.31 81 GLY A C 1
ATOM 653 O O . GLY A 1 81 ? -18.449 -6.887 8.957 1.00 97.31 81 GLY A O 1
ATOM 654 N N . ILE A 1 82 ? -17.663 -8.322 10.513 1.00 97.88 82 ILE A N 1
ATOM 655 C CA . ILE A 1 82 ? -16.541 -7.492 10.962 1.00 97.88 82 ILE A CA 1
ATOM 656 C C . ILE A 1 82 ? -15.304 -7.856 10.144 1.00 97.88 82 ILE A C 1
ATOM 658 O O . ILE A 1 82 ? -14.899 -9.016 10.108 1.00 97.88 82 ILE A O 1
ATOM 662 N N . VAL A 1 83 ? -14.693 -6.858 9.511 1.00 97.38 83 VAL A N 1
ATOM 663 C CA . VAL A 1 83 ? -13.577 -7.037 8.579 1.00 97.38 83 VAL A CA 1
ATOM 664 C C . VAL A 1 83 ? -12.316 -6.391 9.139 1.00 97.38 83 VAL A C 1
ATOM 666 O O . VAL A 1 83 ? -12.348 -5.251 9.591 1.00 97.38 83 VAL A O 1
ATOM 669 N N . LEU A 1 84 ? -11.194 -7.106 9.081 1.00 97.94 84 LEU A N 1
ATOM 670 C CA . LEU A 1 84 ? -9.862 -6.553 9.315 1.00 97.94 84 LEU A CA 1
ATOM 671 C C . LEU A 1 84 ? -9.190 -6.335 7.955 1.00 97.94 84 LEU A C 1
ATOM 673 O O . LEU A 1 84 ? -8.888 -7.304 7.262 1.00 97.94 84 LEU A O 1
ATOM 677 N N . ASP A 1 85 ? -8.984 -5.078 7.577 1.00 97.06 85 ASP A N 1
ATOM 678 C CA . ASP A 1 85 ? -8.370 -4.683 6.308 1.00 97.06 85 ASP A CA 1
ATOM 679 C C . ASP A 1 85 ? -6.890 -4.338 6.538 1.00 97.06 85 ASP A C 1
ATOM 681 O O . ASP A 1 85 ? -6.556 -3.318 7.147 1.00 97.06 85 ASP A O 1
ATOM 685 N N . ILE A 1 86 ? -5.990 -5.240 6.139 1.00 96.81 86 ILE A N 1
ATOM 686 C CA . ILE A 1 86 ? -4.549 -5.148 6.420 1.00 96.81 86 ILE A CA 1
ATOM 687 C C . ILE A 1 86 ? -3.829 -4.544 5.219 1.00 96.81 86 ILE A C 1
ATOM 689 O O . ILE A 1 86 ? -3.842 -5.119 4.134 1.00 96.81 86 ILE A O 1
ATOM 693 N N . GLY A 1 87 ? -3.130 -3.431 5.441 1.00 95.50 87 GLY A N 1
ATOM 694 C CA . GLY A 1 87 ? -2.471 -2.678 4.377 1.00 95.50 87 GLY A CA 1
ATOM 695 C C . GLY A 1 87 ? -3.468 -2.119 3.358 1.00 95.50 87 GLY A C 1
ATOM 696 O O . GLY A 1 87 ? -3.298 -2.373 2.164 1.00 95.50 87 GLY A O 1
ATOM 697 N N . PRO A 1 88 ? -4.504 -1.372 3.792 1.00 96.19 88 PRO A N 1
ATOM 698 C CA . PRO A 1 88 ? -5.503 -0.814 2.886 1.00 96.19 88 PRO A CA 1
ATOM 699 C C . PRO A 1 88 ? -4.927 0.269 1.966 1.00 96.19 88 PRO A C 1
ATOM 701 O O . PRO A 1 88 ? -5.635 0.725 1.068 1.00 96.19 88 PRO A O 1
ATOM 704 N N . GLY A 1 89 ? -3.685 0.722 2.195 1.00 96.12 89 GLY A N 1
ATOM 705 C CA . GLY A 1 89 ? -3.050 1.755 1.395 1.00 96.12 89 GLY A CA 1
ATOM 706 C C . GLY A 1 89 ? -3.901 3.018 1.378 1.00 96.12 89 GLY A C 1
ATOM 707 O O . GLY A 1 89 ? -4.336 3.513 2.420 1.00 96.12 89 GLY A O 1
ATOM 708 N N . SER A 1 90 ? -4.182 3.525 0.179 1.00 96.62 90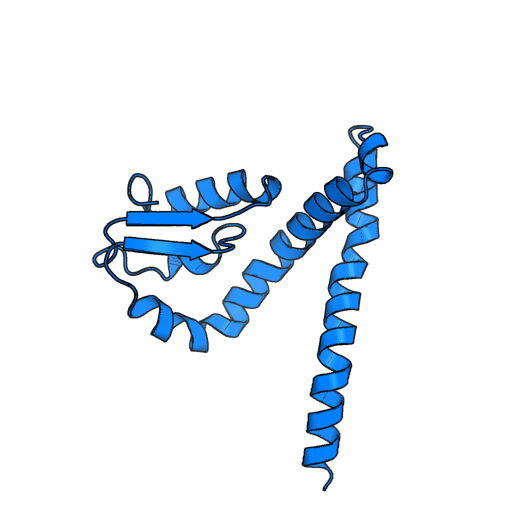 SER A N 1
ATOM 709 C CA . SER A 1 90 ? -5.035 4.707 -0.002 1.00 96.62 90 SER A CA 1
ATOM 710 C C . SER A 1 90 ? -6.519 4.351 -0.173 1.00 96.62 90 SER A C 1
ATOM 712 O O . SER A 1 90 ? -7.323 5.214 -0.538 1.00 96.62 90 SER A O 1
ATOM 714 N N . GLY A 1 91 ? -6.895 3.101 0.111 1.00 96.69 91 GLY A N 1
ATOM 715 C CA . GLY A 1 91 ? -8.261 2.592 0.059 1.00 96.69 91 GLY A CA 1
ATOM 716 C C . GLY A 1 91 ? -8.648 2.027 -1.305 1.00 96.69 91 GLY A C 1
ATOM 717 O O . GLY A 1 91 ? -9.818 2.086 -1.681 1.00 96.69 91 GLY A O 1
ATOM 718 N N . GLU A 1 92 ? -7.685 1.508 -2.067 1.00 95.94 92 GLU A N 1
ATOM 719 C CA . GLU A 1 92 ? -7.865 1.019 -3.437 1.00 95.94 92 GLU A CA 1
ATOM 720 C C . GLU A 1 92 ? -9.046 0.048 -3.539 1.00 95.94 92 GLU A C 1
ATOM 722 O O . GLU A 1 92 ? -9.846 0.150 -4.460 1.00 9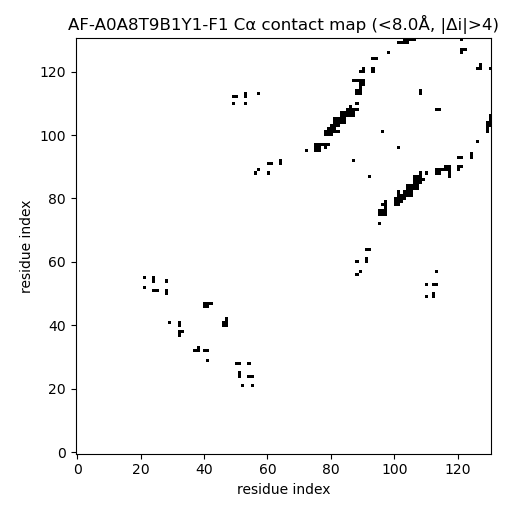5.94 92 GLU A O 1
ATOM 727 N N . TRP A 1 93 ? -9.214 -0.851 -2.570 1.00 95.88 93 TRP A N 1
ATOM 728 C CA . TRP A 1 93 ? -10.235 -1.900 -2.615 1.00 95.88 93 TRP A CA 1
ATOM 729 C C . TRP A 1 93 ? -11.603 -1.503 -2.053 1.00 95.88 93 TRP A C 1
ATOM 731 O O . TRP A 1 93 ? -12.587 -2.184 -2.345 1.00 95.88 93 TRP A O 1
ATOM 741 N N . LEU A 1 94 ? -11.700 -0.387 -1.322 1.00 95.69 94 LEU A N 1
ATOM 742 C CA . LEU A 1 94 ? -12.933 0.042 -0.646 1.00 95.69 94 LEU A CA 1
ATOM 743 C C . LEU A 1 94 ? -14.168 0.143 -1.557 1.00 95.69 94 LEU A C 1
ATOM 745 O O . LEU A 1 94 ? -15.244 -0.261 -1.112 1.00 95.69 94 LEU A O 1
ATOM 749 N N . PRO A 1 95 ? -14.072 0.601 -2.826 1.00 95.19 95 PRO A N 1
ATOM 750 C CA . PRO A 1 95 ? -15.234 0.659 -3.715 1.00 95.19 95 PRO A CA 1
ATOM 751 C C . PRO A 1 95 ? -15.885 -0.699 -4.008 1.00 95.19 95 PRO A C 1
ATOM 753 O O . PRO A 1 95 ? -17.016 -0.732 -4.484 1.00 95.19 95 PRO A O 1
ATOM 756 N N . LEU A 1 96 ? -15.179 -1.808 -3.766 1.00 94.88 96 LEU A N 1
ATOM 757 C CA . LEU A 1 96 ? -15.652 -3.164 -4.050 1.00 94.88 96 LEU A CA 1
ATOM 758 C C . LEU A 1 96 ? -16.242 -3.870 -2.819 1.00 94.88 96 LEU A C 1
ATOM 760 O O . LEU A 1 96 ? -16.694 -5.009 -2.935 1.00 94.88 96 LEU A O 1
ATOM 764 N N . PHE A 1 97 ? -16.239 -3.231 -1.645 1.00 94.38 97 PHE A N 1
ATOM 765 C CA . PHE A 1 97 ? -16.781 -3.832 -0.427 1.00 94.38 97 PHE A CA 1
ATOM 766 C C . PHE A 1 97 ? -18.324 -3.839 -0.453 1.00 94.38 97 PHE A C 1
ATOM 768 O O . PHE A 1 97 ? -18.941 -2.806 -0.739 1.00 94.38 97 PHE A O 1
ATOM 775 N N . PRO A 1 98 ? -18.977 -4.966 -0.110 1.00 93.56 98 PRO A N 1
ATOM 776 C CA . PRO A 1 98 ? -20.434 -5.056 -0.032 1.00 93.56 98 PRO A CA 1
ATOM 777 C C . PRO A 1 98 ? -20.949 -4.366 1.240 1.00 93.56 98 PRO A C 1
ATOM 779 O O . PRO A 1 98 ? -21.014 -4.955 2.320 1.00 93.56 98 PRO A O 1
ATOM 782 N N . ARG A 1 99 ? -21.291 -3.080 1.111 1.00 89.81 99 ARG A N 1
ATOM 783 C CA . ARG A 1 99 ? -21.670 -2.187 2.225 1.00 89.81 99 ARG A CA 1
ATOM 784 C C . ARG A 1 99 ? -22.844 -2.689 3.064 1.00 89.81 99 ARG A 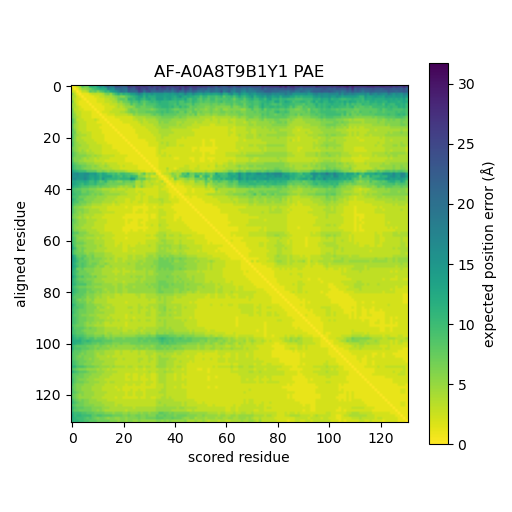C 1
ATOM 786 O O . ARG A 1 99 ? -22.889 -2.438 4.257 1.00 89.81 99 ARG A O 1
ATOM 793 N N . ASP A 1 100 ? -23.778 -3.397 2.447 1.00 92.69 100 ASP A N 1
ATOM 794 C CA . ASP A 1 100 ? -24.956 -3.991 3.083 1.00 92.69 100 ASP A CA 1
ATOM 795 C C . ASP A 1 100 ? -24.626 -5.223 3.941 1.00 92.69 100 ASP A C 1
ATOM 797 O O . ASP A 1 100 ? -25.418 -5.617 4.795 1.00 92.69 100 ASP A O 1
ATOM 801 N N . ARG A 1 101 ? -23.455 -5.833 3.730 1.00 94.94 101 ARG A N 1
ATOM 802 C CA . ARG A 1 101 ? -23.042 -7.071 4.406 1.00 94.94 101 ARG A CA 1
ATOM 803 C C . ARG A 1 101 ? -21.955 -6.848 5.446 1.00 94.94 101 ARG A C 1
ATOM 805 O O . ARG A 1 101 ? -21.724 -7.736 6.264 1.00 94.94 101 ARG A O 1
ATOM 812 N N . VAL A 1 102 ? -21.278 -5.703 5.414 1.00 96.25 102 VAL A N 1
ATOM 813 C CA . VAL A 1 102 ? -20.180 -5.358 6.323 1.00 96.25 102 VAL A CA 1
ATOM 814 C C . VAL A 1 102 ? -20.692 -4.474 7.456 1.00 96.25 102 VAL A C 1
ATOM 816 O O . VAL A 1 102 ? -21.266 -3.419 7.219 1.00 96.25 102 VAL A O 1
ATOM 819 N N . THR A 1 103 ? -20.468 -4.899 8.699 1.00 96.88 103 THR A N 1
ATOM 820 C CA . THR A 1 103 ? -20.950 -4.201 9.902 1.00 96.88 103 THR A CA 1
ATOM 821 C C . THR A 1 103 ? -19.902 -3.277 10.512 1.00 96.88 103 THR A C 1
ATOM 823 O O . THR A 1 103 ? -20.248 -2.252 11.096 1.00 96.88 103 THR A O 1
ATOM 826 N N . LYS A 1 104 ? -18.618 -3.625 10.384 1.00 97.94 104 LYS A N 1
ATOM 827 C CA . LYS A 1 104 ? -17.484 -2.814 10.836 1.00 97.94 104 LYS A CA 1
ATOM 828 C C . LYS A 1 104 ? -16.243 -3.182 10.030 1.00 97.94 104 LYS A C 1
ATOM 830 O O . LYS A 1 104 ? -16.052 -4.356 9.716 1.00 97.94 104 LYS A O 1
ATOM 835 N N . ILE A 1 105 ? -15.392 -2.208 9.729 1.00 97.94 105 ILE A N 1
ATOM 836 C CA . ILE A 1 105 ? -14.072 -2.441 9.140 1.00 97.94 105 ILE A CA 1
ATOM 837 C C . ILE A 1 105 ? -13.021 -1.843 10.073 1.00 97.94 105 ILE A C 1
ATOM 839 O O . ILE A 1 105 ? -13.207 -0.752 10.599 1.00 97.94 105 ILE A O 1
ATOM 843 N N . TYR A 1 106 ? -11.933 -2.570 10.300 1.00 98.00 106 TYR A N 1
ATOM 844 C CA . TYR A 1 106 ? -10.753 -2.092 11.007 1.00 98.00 106 TYR A CA 1
ATOM 845 C C . TYR A 1 106 ? -9.585 -2.066 10.027 1.00 98.00 106 TYR A C 1
ATOM 847 O O . TYR A 1 106 ? -9.098 -3.117 9.620 1.00 98.00 106 TYR A O 1
ATOM 855 N N . GLY A 1 107 ? -9.142 -0.871 9.640 1.00 97.25 107 GLY A N 1
ATOM 856 C CA . GLY A 1 107 ? -7.978 -0.705 8.770 1.00 97.25 107 GLY A CA 1
ATOM 857 C C . GLY A 1 107 ? -6.660 -0.690 9.540 1.00 97.25 107 GLY A C 1
ATOM 858 O O . GLY A 1 107 ? -6.507 0.084 10.484 1.00 97.25 107 GLY A O 1
ATOM 859 N N . VAL A 1 108 ? -5.683 -1.481 9.097 1.00 97.81 108 VAL A N 1
ATOM 860 C CA . VAL A 1 108 ? -4.312 -1.487 9.627 1.00 97.81 108 VAL A CA 1
ATOM 861 C C . VAL A 1 108 ? -3.356 -0.978 8.554 1.00 97.81 108 VAL A C 1
ATOM 863 O O . VAL A 1 108 ? -2.854 -1.748 7.740 1.00 97.81 108 VAL A O 1
ATOM 866 N N . GLU A 1 109 ? -3.099 0.331 8.564 1.00 97.12 109 GLU A N 1
ATOM 867 C CA . GLU A 1 109 ? -2.144 0.987 7.666 1.00 97.12 109 GLU A CA 1
ATOM 868 C C . GLU A 1 109 ? -1.011 1.627 8.482 1.00 97.12 109 GLU A C 1
ATOM 870 O O . GLU A 1 109 ? -1.233 2.669 9.111 1.00 97.12 109 GLU A O 1
ATOM 875 N N . PRO A 1 110 ? 0.191 1.026 8.526 1.00 95.75 110 PRO A N 1
ATOM 876 C CA . PRO A 1 110 ? 1.303 1.583 9.290 1.00 95.75 110 PRO A CA 1
ATOM 877 C C . PRO A 1 110 ? 1.835 2.890 8.688 1.00 95.75 110 PRO A C 1
ATOM 879 O O . PRO A 1 110 ? 2.317 3.747 9.430 1.00 95.75 110 PRO A O 1
ATOM 882 N N . ASN A 1 111 ? 1.735 3.071 7.368 1.00 96.44 111 ASN A N 1
ATOM 883 C CA . ASN A 1 111 ? 2.272 4.238 6.692 1.00 96.44 111 ASN A CA 1
ATOM 884 C C . ASN A 1 111 ? 1.281 5.411 6.735 1.00 96.44 111 ASN A C 1
ATOM 886 O O . ASN A 1 111 ? 0.252 5.442 6.055 1.00 96.44 111 ASN A O 1
ATOM 890 N N . ARG A 1 112 ? 1.622 6.420 7.537 1.00 95.81 112 ARG A N 1
ATOM 891 C CA . ARG A 1 112 ? 0.767 7.587 7.791 1.00 95.81 112 ARG A CA 1
ATOM 892 C C . ARG A 1 112 ? 0.519 8.444 6.552 1.00 95.81 112 ARG A C 1
ATOM 894 O O . ARG A 1 112 ? -0.522 9.102 6.491 1.00 95.81 112 ARG A O 1
ATOM 901 N N . ASP A 1 113 ? 1.405 8.403 5.558 1.00 95.06 113 ASP A N 1
ATOM 902 C CA . ASP A 1 113 ? 1.256 9.176 4.320 1.00 95.06 113 ASP A CA 1
ATOM 903 C C . ASP A 1 113 ? 0.041 8.721 3.492 1.00 95.06 113 ASP A C 1
ATOM 905 O O . ASP A 1 113 ? -0.528 9.503 2.729 1.00 95.06 113 ASP A O 1
ATOM 909 N N . HIS A 1 114 ? -0.441 7.491 3.697 1.00 96.81 114 HIS A N 1
ATOM 910 C CA . HIS A 1 114 ? -1.667 7.004 3.066 1.00 96.81 114 HIS A CA 1
ATOM 911 C C . HIS A 1 114 ? -2.951 7.456 3.775 1.00 96.81 114 HIS A C 1
ATOM 913 O O . HIS A 1 114 ? -4.018 7.497 3.161 1.00 96.81 114 HIS A O 1
ATOM 919 N N . HIS A 1 115 ? -2.883 7.842 5.053 1.00 96.94 115 HIS A N 1
ATOM 920 C CA . HIS A 1 115 ? -4.071 7.997 5.902 1.00 96.94 115 HIS A CA 1
ATOM 921 C C . HIS A 1 115 ? -5.027 9.090 5.424 1.00 96.94 115 HIS A C 1
ATOM 923 O O . HIS A 1 115 ? -6.242 8.951 5.558 1.00 96.94 115 HIS A O 1
ATOM 929 N N . VAL A 1 116 ? -4.506 10.192 4.877 1.00 97.31 116 VAL A N 1
ATOM 930 C CA . VAL A 1 116 ? -5.347 11.282 4.352 1.00 97.31 116 VAL A CA 1
ATOM 931 C C . VAL A 1 116 ? -6.135 10.810 3.129 1.00 97.31 116 VAL A C 1
ATOM 933 O O . VAL A 1 116 ? -7.341 11.054 3.041 1.00 97.31 116 VAL A O 1
ATOM 936 N N . ALA A 1 117 ? -5.473 10.106 2.208 1.00 96.94 117 ALA A N 1
ATOM 937 C CA . ALA A 1 117 ? -6.109 9.563 1.015 1.00 96.94 117 ALA A CA 1
ATOM 938 C C . ALA A 1 117 ? -7.106 8.451 1.369 1.00 96.94 117 ALA A C 1
ATOM 940 O O . ALA A 1 117 ? -8.234 8.487 0.882 1.00 96.94 117 ALA A O 1
ATOM 941 N N . LEU A 1 118 ? -6.736 7.556 2.290 1.00 97.88 118 LEU A N 1
ATOM 942 C CA . LEU A 1 118 ? -7.605 6.506 2.814 1.00 97.88 118 LEU A CA 1
ATOM 943 C C . LEU A 1 118 ? -8.872 7.086 3.447 1.00 97.88 118 LEU A C 1
ATOM 945 O O . LEU A 1 118 ? -9.974 6.719 3.053 1.00 97.88 118 LEU A O 1
ATOM 949 N N . ARG A 1 119 ? -8.745 8.061 4.362 1.00 98.06 119 ARG A N 1
ATOM 950 C CA . ARG A 1 119 ? -9.907 8.741 4.960 1.00 98.06 119 ARG A CA 1
ATOM 951 C C . ARG A 1 119 ? -10.788 9.382 3.903 1.00 98.06 119 ARG A C 1
ATOM 953 O O . ARG A 1 119 ? -12.001 9.244 3.959 1.00 98.06 119 ARG A O 1
ATOM 960 N N . ARG A 1 120 ? -10.208 10.067 2.916 1.00 98.00 120 ARG A N 1
ATOM 961 C CA . ARG A 1 120 ? -10.985 10.625 1.803 1.00 98.00 120 ARG A CA 1
ATOM 962 C C . ARG A 1 120 ? -11.743 9.529 1.046 1.00 98.00 120 ARG A C 1
ATOM 964 O O . ARG A 1 120 ? -12.929 9.710 0.793 1.00 98.00 120 ARG A O 1
ATOM 971 N N . LYS A 1 121 ? -11.100 8.399 0.749 1.00 97.81 121 LYS A N 1
ATOM 972 C CA . LYS A 1 121 ? -11.720 7.275 0.040 1.00 97.81 121 LYS A CA 1
ATOM 973 C C . LYS A 1 121 ? -12.848 6.623 0.844 1.00 97.81 121 LYS A C 1
ATOM 975 O O . LYS A 1 121 ? -13.900 6.351 0.279 1.00 97.81 121 LYS A O 1
ATOM 980 N N . ILE A 1 122 ? -12.674 6.460 2.157 1.00 97.94 122 ILE A N 1
ATOM 981 C CA . ILE A 1 122 ? -13.719 5.987 3.083 1.00 97.94 122 ILE A CA 1
ATOM 982 C C . ILE A 1 122 ? -14.981 6.850 2.954 1.00 97.94 122 ILE A C 1
ATOM 984 O O . ILE A 1 122 ? -16.078 6.313 2.805 1.00 97.94 122 ILE A O 1
ATOM 988 N N . ARG A 1 123 ? -14.825 8.181 2.933 1.00 97.81 123 ARG A N 1
ATOM 989 C CA . ARG A 1 123 ? -15.942 9.122 2.732 1.00 97.81 123 ARG A CA 1
ATOM 990 C C . ARG A 1 123 ? -16.582 8.982 1.360 1.00 97.81 123 ARG A C 1
ATOM 992 O O . ARG A 1 123 ? -17.794 8.838 1.265 1.00 97.81 123 ARG A O 1
ATOM 999 N N . GLU A 1 124 ? -15.770 8.973 0.304 1.00 97.31 124 GLU A N 1
ATOM 1000 C CA . GLU A 1 124 ? -16.234 8.809 -1.083 1.00 97.31 124 GLU A CA 1
ATOM 1001 C C . GLU A 1 124 ? -17.031 7.505 -1.279 1.00 97.31 124 GLU A C 1
ATOM 1003 O O . GLU A 1 124 ? -17.991 7.473 -2.047 1.00 97.31 124 GLU A O 1
ATOM 1008 N N . CYS A 1 125 ? -16.674 6.436 -0.563 1.00 96.00 125 CYS A N 1
ATOM 1009 C CA . CYS A 1 125 ? -17.371 5.151 -0.606 1.00 96.00 125 CYS A CA 1
ATOM 1010 C C . CYS A 1 125 ? -18.568 5.056 0.359 1.00 96.00 125 CYS A C 1
ATOM 1012 O O . CYS A 1 125 ? -19.275 4.046 0.342 1.00 96.00 125 CYS A O 1
ATOM 1014 N N . GLY A 1 126 ? -18.837 6.079 1.177 1.00 95.31 126 GLY A N 1
ATOM 1015 C CA . GLY A 1 126 ? -19.914 6.056 2.172 1.00 95.31 126 GLY A CA 1
ATOM 1016 C C . GLY A 1 126 ? -19.682 5.028 3.282 1.00 95.31 126 GLY A C 1
ATOM 1017 O O . GLY A 1 126 ? -20.628 4.398 3.741 1.00 95.31 126 GLY A O 1
ATOM 1018 N N . LEU A 1 127 ? -18.421 4.821 3.667 1.00 95.94 127 LEU A N 1
ATOM 1019 C CA . LEU A 1 127 ? -18.007 3.904 4.731 1.00 95.94 127 LEU A CA 1
ATOM 1020 C C . LEU A 1 127 ? -17.711 4.637 6.055 1.00 95.94 127 LEU A C 1
ATOM 1022 O O . LEU A 1 127 ? -17.182 4.029 6.984 1.00 95.94 127 LEU A O 1
ATOM 1026 N N . GLU A 1 128 ? -18.032 5.932 6.168 1.00 95.44 128 GLU A N 1
ATOM 1027 C CA . GLU A 1 128 ? -17.899 6.676 7.430 1.00 95.44 128 GLU A CA 1
ATOM 1028 C C . GLU A 1 128 ? -18.728 6.033 8.547 1.00 95.44 128 GLU A C 1
ATOM 1030 O O . GLU A 1 128 ? -19.868 5.623 8.342 1.00 95.44 128 GLU A O 1
ATOM 1035 N N . GLY A 1 129 ? -18.142 5.917 9.740 1.00 93.88 129 GLY A N 1
ATOM 1036 C CA . GLY A 1 129 ? -18.761 5.249 10.889 1.00 93.88 129 GLY A CA 1
ATOM 1037 C C . GLY A 1 129 ? -18.675 3.717 10.845 1.00 93.88 129 GLY A C 1
ATOM 1038 O O . GLY A 1 129 ? -18.643 3.082 11.902 1.00 93.88 129 GLY A O 1
ATOM 1039 N N . VAL A 1 130 ? -18.547 3.121 9.654 1.00 94.75 130 VAL A N 1
ATOM 1040 C CA . VAL A 1 130 ? -18.333 1.677 9.461 1.00 94.75 130 VAL A CA 1
ATOM 1041 C C . VAL A 1 130 ? -16.845 1.333 9.495 1.00 94.75 130 VAL A C 1
ATOM 1043 O O . VAL A 1 130 ? -16.458 0.441 10.250 1.00 94.75 130 VAL A O 1
ATOM 1046 N N . TYR A 1 131 ? -16.016 2.054 8.740 1.00 96.12 131 TYR A N 1
ATOM 1047 C CA . TYR A 1 131 ? -14.551 1.947 8.762 1.00 96.12 131 TYR A CA 1
ATOM 1048 C C . TYR A 1 131 ? -13.943 2.678 9.972 1.00 96.12 131 TYR A C 1
ATOM 1050 O O . TYR A 1 131 ? -14.630 3.560 10.544 1.00 96.12 131 TYR A O 1
#

Mean predicted aligned error: 4.33 Å

Foldseek 3Di:
DVVVVVVVCCVVVVVVVVVVLLVVLLVVLVVVCVVVVVVVQVVPPVSSCLSSVLVSCVPVVLVCCVVCVVVCLVVQDPDAEEEEAEQCQLVNCLLSHPPVGQQAYHYDHPRPSSVVSNVVVCVVNVVPVRD

Solvent-accessible surface area (backbone atoms only — not comparable to full-atom values): 7378 Å² total; per-residue (Å²): 112,70,66,61,54,51,50,54,50,47,70,60,46,52,61,54,54,50,51,49,58,51,54,68,39,49,66,60,44,52,55,60,35,56,76,78,64,46,59,71,40,78,76,30,70,68,60,39,47,50,55,42,49,44,56,42,43,72,59,48,43,59,52,51,45,67,76,41,36,86,72,46,43,73,58,38,58,68,49,53,42,74,42,80,40,76,63,44,57,50,34,73,64,56,80,52,52,40,69,94,46,42,70,33,40,47,77,48,58,89,57,68,83,25,48,65,48,20,54,52,39,36,53,77,61,69,34,70,87,34,84

Radius of gyration: 18.09 Å; Cα contacts (8 Å, |Δi|>4): 118; chains: 1; bounding box: 44×49×36 Å

Sequence (131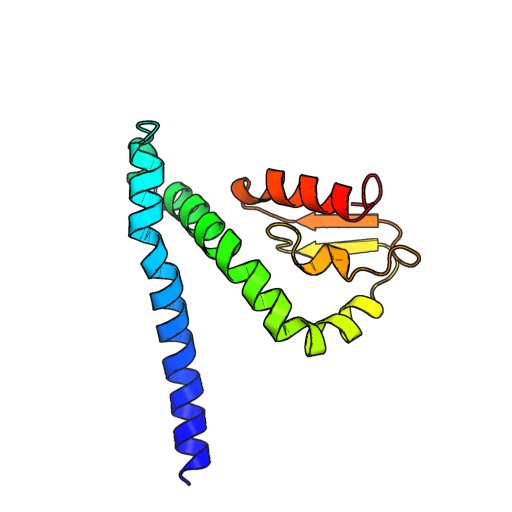 aa):
MFDKTRDILTHLIQPILFIYLAASYIPSTIILLLSPLQLNILFSPTAFKEIWFARFWSVYGPSLQKNTSPAIAPLLARVHGIVLDIGPGSGEWLPLFPRDRVTKIYGVEPNRDHHVALRRKIRECGLEGVY

InterPro domains:
  IPR029063 S-adenosyl-L-methionine-dependent methyltransferase superfamily [SSF53335] (54-129)

Nearest PDB structures (foldseek):
  7d8d-assembly1_A  TM=5.993E-01  e=1.256E-02  Saccharomyces cerevisiae
  3dlc-assembly1_A  TM=7.059E-01  e=9.797E-02  Methanococcus maripaludis
  8r4z-assembly2_B-2  TM=7.013E-01  e=1.688E-01  Pseudomonas syringae
  1wy7-assembly4_D  TM=7.145E-01  e=2.907E-01  Pyrococcus horikoshii OT3
  2ex4-assembly1_B  TM=4.777E-01  e=1.589E-01  Homo sapiens